Protein AF-A0A060CQA2-F1 (afdb_monomer)

Nearest PDB structures (foldseek):
  8gf6-assembly1_A  TM=9.950E-01  e=9.435E-06  Methanosarcina acetivorans C2A
  1e6y-assembly1_A  TM=1.004E+00  e=2.343E-05  Methanosarcina barkeri
  8gf5-assembly1_A  TM=1.000E+00  e=2.196E-05  Methanosarcina acetivorans C2A
  1e6v-assembly1_A  TM=1.004E+00  e=6.443E-04  Methanopyrus kandleri

Radius of gyration: 12.33 Å; Cα contacts (8 Å, |Δi|>4): 62; chains: 1; bounding box: 27×22×30 Å

Sequence (66 aa):
YENYPTALEDHFGGSQRATVVSTATAAACAITTGNSNAGLSAWYLSMYLHKEAHGRLGFFGYDLQD

pLDDT: mean 98.45, std 0.46, range [95.88, 98.88]

Secondary structure (DSSP, 8-state):
-TT-HHHHHHT-SHHHHHHHHHHHHHHHHHHHHT-HHHHHHHHHHHHHHHHHHHT--SSTTGGGG-

Foldseek 3Di:
DVVDVVVCVVPVFLQVVLVVQLQVQLVVQCVVPVDNVSSVVRSLVSQVCSCVVPVDHGPDCSVVVD

Solvent-accessible surface area (backbone atoms only — not comparable to full-atom values): 3620 Å² total; per-residue (Å²): 87,88,92,38,61,68,59,34,58,74,46,62,50,41,43,58,47,45,53,54,54,17,51,53,44,13,48,53,41,16,68,75,66,75,32,67,69,58,8,52,52,36,25,34,51,39,50,56,51,46,28,69,75,66,78,48,47,48,61,94,72,62,62,77,90,84

Structure (mmCIF, N/CA/C/O backbone):
data_AF-A0A060CQA2-F1
#
_entry.id   AF-A0A060CQA2-F1
#
loop_
_atom_site.group_PDB
_atom_site.id
_atom_site.type_symbol
_atom_site.label_atom_id
_atom_site.label_alt_id
_atom_site.label_comp_id
_atom_site.label_asym_id
_atom_site.label_entity_id
_atom_site.label_seq_id
_atom_site.pdbx_PDB_ins_code
_atom_site.Cartn_x
_atom_site.Cartn_y
_atom_site.Cartn_z
_atom_site.occupancy
_atom_site.B_iso_or_equiv
_atom_site.auth_seq_id
_atom_site.auth_comp_id
_atom_site.auth_asym_id
_atom_site.auth_atom_id
_atom_site.pdbx_PDB_model_num
ATOM 1 N N . TYR A 1 1 ? -10.565 -5.861 2.389 1.00 97.44 1 TYR A N 1
ATOM 2 C CA . TYR A 1 1 ? -10.741 -5.102 3.642 1.00 97.44 1 TYR A CA 1
ATOM 3 C C . TYR A 1 1 ? -12.153 -4.552 3.791 1.00 97.44 1 TYR A C 1
ATOM 5 O O . TYR A 1 1 ? -12.744 -4.785 4.828 1.00 97.44 1 TYR A O 1
ATOM 13 N N . GLU A 1 2 ? -1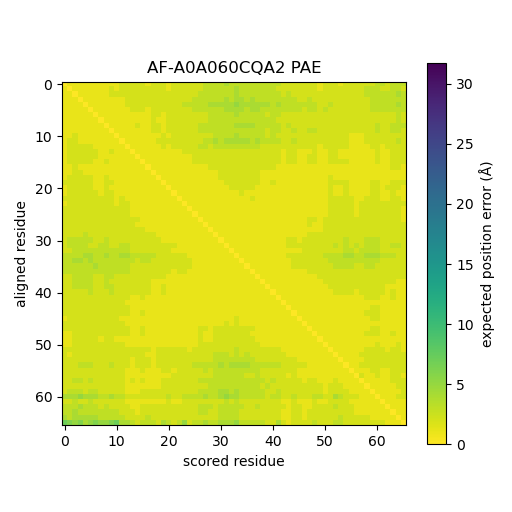2.729 -3.897 2.779 1.00 97.88 2 GLU A N 1
ATOM 14 C CA . GLU A 1 2 ? -14.072 -3.288 2.881 1.00 97.88 2 GLU A CA 1
ATOM 15 C C . GLU A 1 2 ? -15.205 -4.301 3.119 1.00 97.88 2 GLU A C 1
ATOM 17 O O . GLU A 1 2 ? -16.055 -4.087 3.974 1.00 97.88 2 GLU A O 1
ATOM 22 N N . ASN A 1 3 ? -15.179 -5.438 2.417 1.00 98.38 3 ASN A N 1
ATOM 23 C CA . ASN A 1 3 ? -16.227 -6.464 2.527 1.00 98.38 3 ASN A CA 1
ATOM 24 C C . ASN A 1 3 ? -16.091 -7.375 3.758 1.00 98.38 3 ASN A C 1
ATOM 26 O O . ASN A 1 3 ? -17.025 -8.097 4.093 1.00 98.38 3 ASN A O 1
ATOM 30 N N . TYR A 1 4 ? -14.926 -7.375 4.413 1.00 98.06 4 TYR A N 1
ATOM 31 C CA . TYR A 1 4 ? -14.607 -8.288 5.513 1.00 98.06 4 TYR A CA 1
ATOM 32 C C . TYR A 1 4 ? -14.016 -7.490 6.680 1.00 98.06 4 TYR A C 1
ATOM 34 O O . TYR A 1 4 ? -12.792 -7.335 6.746 1.00 98.06 4 TYR A O 1
ATOM 42 N N . PRO A 1 5 ? -14.863 -6.976 7.593 1.00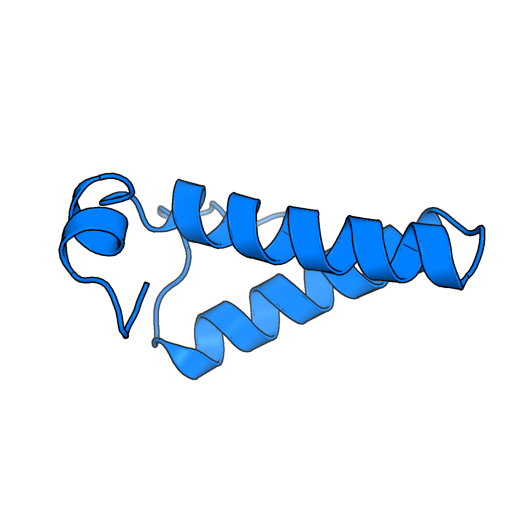 97.88 5 PRO A N 1
ATOM 43 C CA . PRO A 1 5 ? -14.428 -6.096 8.678 1.00 97.88 5 PRO A CA 1
ATOM 44 C C . PRO A 1 5 ? -13.372 -6.722 9.588 1.00 97.88 5 PRO A C 1
ATOM 46 O O . PRO A 1 5 ? -12.433 -6.043 9.983 1.00 97.88 5 PRO A O 1
ATOM 49 N N . THR A 1 6 ? -13.456 -8.028 9.843 1.00 98.50 6 THR A N 1
ATOM 50 C CA . THR A 1 6 ? -12.468 -8.748 10.659 1.00 98.50 6 THR A CA 1
ATOM 51 C C . THR A 1 6 ? -11.083 -8.785 10.013 1.00 98.50 6 THR A C 1
ATOM 53 O O . THR A 1 6 ? -10.085 -8.741 10.719 1.00 98.50 6 THR A O 1
ATOM 56 N N . ALA A 1 7 ? -10.990 -8.785 8.678 1.00 98.19 7 ALA A N 1
ATOM 57 C CA . ALA A 1 7 ? -9.705 -8.664 7.987 1.00 98.19 7 ALA A CA 1
ATOM 58 C C . ALA A 1 7 ? -9.136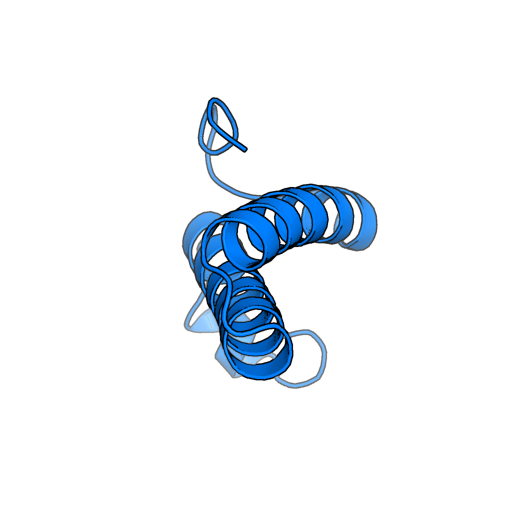 -7.236 8.070 1.00 98.19 7 ALA A C 1
ATOM 60 O O . ALA A 1 7 ? -7.921 -7.050 8.059 1.00 98.19 7 ALA A O 1
ATOM 61 N N . LEU A 1 8 ? -9.999 -6.213 8.122 1.00 98.25 8 LEU A N 1
ATOM 62 C CA . LEU A 1 8 ? -9.579 -4.828 8.361 1.00 98.25 8 LEU A CA 1
ATOM 63 C C . LEU A 1 8 ? -9.11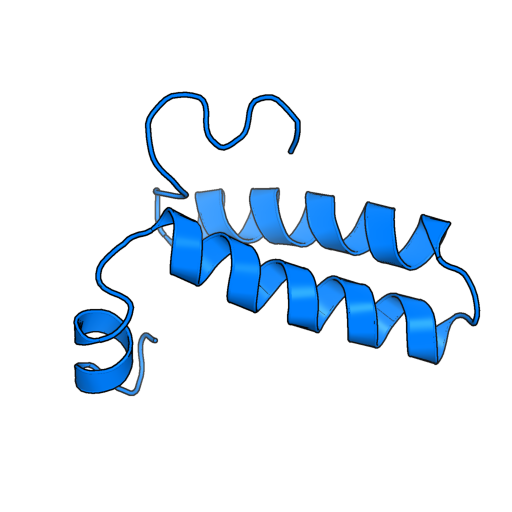8 -4.623 9.813 1.00 98.25 8 LEU A C 1
ATOM 65 O O . LEU A 1 8 ? -8.185 -3.858 10.035 1.00 98.25 8 LEU A O 1
ATOM 69 N N . GLU A 1 9 ? -9.756 -5.299 10.769 1.00 98.62 9 GLU A N 1
ATOM 70 C CA . GLU A 1 9 ? -9.383 -5.308 12.187 1.00 98.62 9 GLU A CA 1
ATOM 71 C C . GLU A 1 9 ? -8.062 -6.047 12.431 1.00 98.62 9 GLU A C 1
ATOM 73 O O . GLU A 1 9 ? -7.185 -5.509 13.097 1.00 98.62 9 GLU A O 1
ATOM 78 N N . ASP A 1 10 ? -7.880 -7.232 11.845 1.00 98.50 10 ASP A N 1
ATOM 79 C CA . ASP A 1 10 ? -6.631 -7.994 11.953 1.00 98.50 10 ASP A CA 1
ATOM 80 C C . ASP A 1 10 ? -5.452 -7.196 11.375 1.00 98.50 10 ASP A C 1
ATOM 82 O O . ASP A 1 10 ? -4.443 -6.947 12.033 1.00 98.50 10 ASP A O 1
ATOM 86 N N . HIS A 1 11 ? -5.624 -6.652 10.168 1.00 98.38 11 HIS A N 1
ATOM 87 C CA . HIS A 1 11 ? -4.678 -5.706 9.584 1.00 98.38 11 HIS A CA 1
ATOM 88 C C . HIS A 1 11 ? -5.042 -4.261 9.960 1.00 98.38 11 HIS A C 1
ATOM 90 O O . HIS A 1 11 ? -5.216 -3.410 9.080 1.00 98.38 11 HIS A O 1
ATOM 96 N N . PHE A 1 12 ? -5.158 -3.958 11.259 1.00 97.94 12 PHE A N 1
ATOM 97 C CA . PHE A 1 12 ? -5.559 -2.629 11.747 1.00 97.94 12 PHE A CA 1
ATOM 98 C C . PHE A 1 12 ? -4.620 -1.507 11.275 1.00 97.94 12 PHE A C 1
ATOM 100 O O . PHE A 1 12 ? -5.057 -0.378 11.019 1.00 97.94 12 PHE A O 1
ATOM 107 N N . GLY A 1 13 ? -3.331 -1.809 11.108 1.00 98.50 13 GLY A N 1
ATOM 108 C CA . GLY A 1 13 ? -2.321 -0.868 10.638 1.00 98.50 13 GLY A CA 1
ATOM 109 C C . GLY A 1 13 ? -2.450 -0.570 9.144 1.00 98.50 13 GLY A C 1
ATOM 110 O O . GLY A 1 13 ? -2.374 -1.469 8.307 1.00 98.50 13 GLY A O 1
ATOM 111 N N . GLY A 1 14 ? -2.572 0.713 8.791 1.00 98.44 14 GLY A N 1
ATOM 112 C CA . GLY A 1 14 ? -2.642 1.149 7.393 1.00 98.44 14 GLY A CA 1
ATOM 113 C C . GLY A 1 14 ? -1.432 0.717 6.557 1.00 98.44 14 GLY A C 1
ATOM 114 O O . GLY A 1 14 ? -1.605 0.234 5.444 1.00 98.44 14 GLY A O 1
ATOM 115 N N . SER A 1 15 ? -0.228 0.764 7.138 1.00 98.62 15 SER A N 1
ATOM 116 C CA . SER A 1 15 ? 1.016 0.340 6.480 1.00 98.62 15 SER A CA 1
ATOM 117 C C . SER A 1 15 ? 1.003 -1.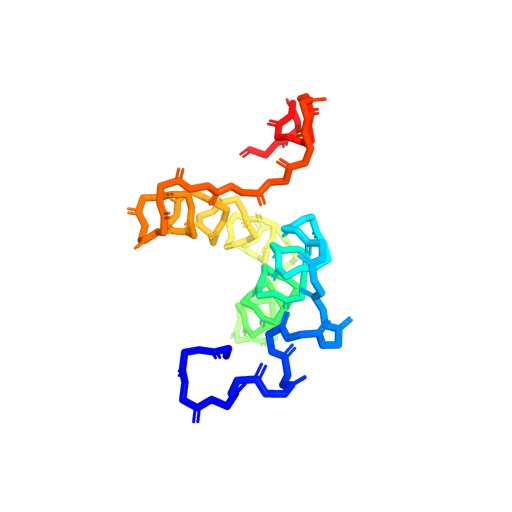130 6.073 1.00 98.62 15 SER A C 1
ATOM 119 O O . SER A 1 15 ? 1.419 -1.462 4.972 1.00 98.62 15 SER A O 1
ATOM 121 N N . GLN A 1 16 ? 0.480 -2.022 6.918 1.00 98.44 16 GLN A N 1
ATOM 122 C CA . GLN A 1 16 ? 0.371 -3.438 6.565 1.00 98.44 16 GLN A CA 1
ATOM 123 C C . GLN A 1 16 ? -0.612 -3.639 5.409 1.00 98.44 16 GLN A C 1
ATOM 125 O O . GLN A 1 16 ? -0.327 -4.385 4.474 1.00 98.44 16 GLN A O 1
ATOM 130 N N . ARG A 1 17 ? -1.752 -2.937 5.425 1.00 98.56 17 ARG A N 1
ATOM 131 C CA . ARG A 1 17 ? -2.727 -3.018 4.329 1.00 98.56 17 ARG A CA 1
ATOM 132 C C . ARG A 1 17 ? -2.174 -2.474 3.021 1.00 98.56 17 ARG A C 1
ATOM 134 O O . ARG A 1 17 ? -2.387 -3.107 1.990 1.00 98.56 17 ARG A O 1
ATOM 141 N N . ALA A 1 18 ? -1.473 -1.344 3.075 1.00 98.69 18 ALA A N 1
ATOM 142 C CA . ALA A 1 18 ? -0.778 -0.753 1.943 1.00 98.69 18 ALA A CA 1
ATOM 143 C C . ALA A 1 18 ? 0.203 -1.771 1.338 1.00 98.69 18 ALA A C 1
ATOM 145 O O . ALA A 1 18 ? -0.014 -2.191 0.202 1.00 98.69 18 ALA A O 1
ATOM 146 N N . THR A 1 19 ? 1.156 -2.283 2.132 1.00 98.56 19 THR A N 1
ATOM 147 C CA . THR A 1 19 ? 2.131 -3.308 1.716 1.00 98.56 19 THR A CA 1
ATOM 148 C C . THR A 1 19 ? 1.462 -4.523 1.072 1.00 98.56 19 THR A C 1
ATOM 150 O O . THR A 1 19 ? 1.907 -4.994 0.029 1.00 98.56 19 THR A O 1
ATOM 153 N N . VAL A 1 20 ? 0.401 -5.068 1.678 1.00 98.56 20 VAL A N 1
ATOM 154 C CA . VAL A 1 20 ? -0.255 -6.286 1.167 1.00 98.56 20 VAL A CA 1
ATOM 155 C C . VAL A 1 20 ? -0.872 -6.047 -0.214 1.00 98.56 20 VAL A C 1
ATOM 157 O O . VAL A 1 20 ? -0.704 -6.871 -1.113 1.00 98.56 20 VAL A O 1
ATOM 160 N N . VAL A 1 21 ? -1.561 -4.917 -0.403 1.00 98.50 21 VAL A N 1
ATOM 161 C CA . VAL A 1 21 ? -2.221 -4.594 -1.678 1.00 98.50 21 VAL A CA 1
ATOM 162 C C . VAL A 1 21 ? -1.194 -4.279 -2.771 1.00 98.50 21 VAL A C 1
ATOM 164 O O . VAL A 1 21 ? -1.330 -4.785 -3.890 1.00 98.50 21 VAL A O 1
ATOM 167 N N . SER A 1 22 ? -0.135 -3.521 -2.463 1.00 98.69 22 SER A N 1
ATOM 168 C CA . SER A 1 22 ? 0.920 -3.227 -3.442 1.00 98.69 22 SER A CA 1
ATOM 169 C C . SER A 1 22 ? 1.738 -4.455 -3.807 1.00 98.69 22 SER A C 1
ATOM 171 O O . SER A 1 22 ? 2.017 -4.650 -4.986 1.00 98.69 22 SER A O 1
ATOM 173 N N . THR A 1 23 ? 2.058 -5.329 -2.846 1.00 98.75 23 THR A N 1
ATOM 174 C CA . THR A 1 23 ? 2.788 -6.579 -3.117 1.00 98.75 23 THR A CA 1
ATOM 175 C C . THR A 1 23 ? 2.013 -7.460 -4.091 1.00 98.75 23 THR A C 1
ATOM 177 O O . THR A 1 23 ? 2.585 -7.949 -5.064 1.00 98.75 23 THR A O 1
ATOM 180 N N . ALA A 1 24 ? 0.704 -7.637 -3.872 1.00 98.75 24 ALA A N 1
ATOM 181 C CA . ALA A 1 24 ? -0.139 -8.432 -4.763 1.00 98.75 24 ALA A CA 1
ATOM 182 C C . ALA A 1 24 ? -0.184 -7.840 -6.183 1.00 98.75 24 ALA A C 1
ATOM 184 O O . ALA A 1 24 ? -0.040 -8.567 -7.168 1.00 98.75 24 ALA A O 1
ATOM 185 N N . THR A 1 25 ? -0.314 -6.515 -6.287 1.00 98.69 25 THR A N 1
ATOM 186 C CA . THR A 1 25 ? -0.352 -5.790 -7.567 1.00 98.69 25 THR A CA 1
ATOM 187 C C . THR A 1 25 ? 0.984 -5.875 -8.313 1.00 98.69 25 THR A C 1
ATOM 189 O O . THR A 1 25 ? 1.020 -6.196 -9.503 1.00 98.69 25 THR A O 1
ATOM 192 N N . ALA A 1 26 ? 2.095 -5.661 -7.606 1.00 98.81 26 ALA A N 1
ATOM 193 C CA . ALA A 1 26 ? 3.448 -5.758 -8.140 1.00 98.81 26 ALA A CA 1
ATOM 194 C C . ALA A 1 26 ? 3.767 -7.174 -8.631 1.00 98.81 26 ALA A C 1
ATOM 196 O O . ALA A 1 26 ? 4.279 -7.340 -9.738 1.00 98.81 26 ALA A O 1
ATOM 197 N N . ALA A 1 27 ? 3.413 -8.198 -7.846 1.00 98.81 27 ALA A N 1
ATOM 198 C CA . ALA A 1 27 ? 3.605 -9.596 -8.217 1.00 98.81 27 ALA A CA 1
ATOM 199 C C . ALA A 1 27 ? 2.798 -9.960 -9.469 1.00 98.81 27 ALA A C 1
A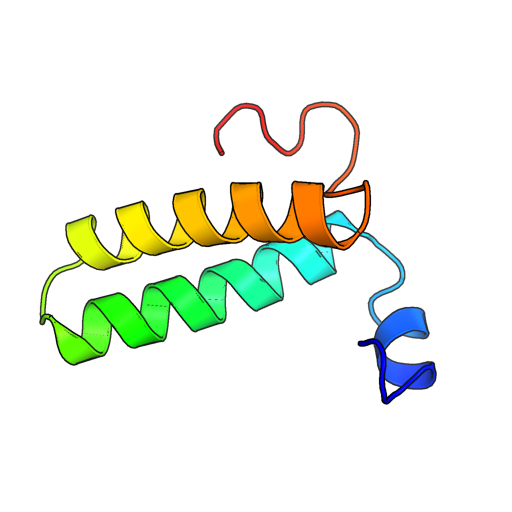TOM 201 O O . ALA A 1 27 ? 3.357 -10.522 -10.410 1.00 98.81 27 ALA A O 1
ATOM 202 N N . ALA A 1 28 ? 1.516 -9.589 -9.528 1.00 98.81 28 ALA A N 1
ATOM 203 C CA . ALA A 1 28 ? 0.676 -9.843 -10.697 1.00 98.81 28 ALA A CA 1
ATOM 204 C C . ALA A 1 28 ? 1.251 -9.191 -11.967 1.00 98.81 28 ALA A C 1
ATOM 206 O O . ALA A 1 28 ? 1.344 -9.842 -13.012 1.00 98.81 28 ALA A O 1
ATOM 207 N N . CYS A 1 29 ? 1.697 -7.935 -11.877 1.00 98.81 29 CYS A N 1
ATOM 208 C CA . CYS A 1 29 ? 2.309 -7.230 -13.001 1.00 98.81 29 CYS A CA 1
ATOM 209 C C . CYS A 1 29 ? 3.646 -7.860 -13.422 1.00 98.81 29 CYS A C 1
ATOM 211 O O . CYS A 1 29 ? 3.855 -8.116 -14.610 1.00 98.81 29 CYS A O 1
ATOM 213 N N . ALA A 1 30 ? 4.529 -8.179 -12.471 1.00 98.81 30 ALA A N 1
ATOM 214 C CA . ALA A 1 30 ? 5.820 -8.799 -12.763 1.00 98.81 30 ALA A CA 1
ATOM 215 C C . ALA A 1 30 ? 5.666 -10.188 -13.399 1.00 98.81 30 ALA A C 1
ATOM 217 O O . ALA A 1 30 ? 6.358 -10.486 -14.367 1.00 98.81 30 ALA A O 1
ATOM 218 N N . ILE A 1 31 ? 4.735 -11.015 -12.907 1.00 98.75 31 ILE A N 1
ATOM 219 C CA . ILE A 1 31 ? 4.442 -12.340 -13.477 1.00 98.75 31 ILE A CA 1
ATOM 220 C C . ILE A 1 31 ? 3.902 -12.202 -14.901 1.00 98.75 31 ILE A C 1
ATOM 222 O O . ILE A 1 31 ? 4.342 -12.916 -15.796 1.00 98.75 31 ILE A O 1
ATOM 226 N N . THR A 1 32 ? 2.980 -11.263 -15.125 1.00 98.75 32 THR A N 1
ATOM 227 C CA . THR A 1 32 ? 2.354 -11.063 -16.442 1.00 98.75 32 THR A CA 1
ATOM 228 C C . THR A 1 32 ? 3.351 -10.549 -17.477 1.00 98.75 32 THR A C 1
ATOM 230 O O . THR A 1 32 ? 3.307 -10.940 -18.639 1.00 98.75 32 THR A O 1
ATOM 233 N N . THR A 1 33 ? 4.252 -9.659 -17.066 1.00 98.75 33 THR A N 1
ATOM 234 C CA . THR A 1 33 ? 5.207 -9.004 -17.973 1.00 98.75 33 THR A CA 1
ATOM 235 C C . THR A 1 33 ? 6.554 -9.718 -18.062 1.00 98.75 33 THR A C 1
ATOM 237 O O . THR A 1 33 ? 7.338 -9.416 -18.959 1.00 98.75 33 THR A O 1
ATOM 240 N N . GLY A 1 34 ? 6.862 -10.622 -17.128 1.00 98.56 34 GLY A N 1
ATOM 241 C CA . GLY A 1 34 ? 8.198 -11.199 -16.967 1.00 98.56 34 GLY A CA 1
ATOM 242 C C . GLY A 1 34 ? 9.271 -10.163 -16.599 1.00 98.56 34 GLY A C 1
ATOM 243 O O . GLY A 1 34 ? 10.451 -10.401 -16.846 1.00 98.56 34 GLY A O 1
ATOM 244 N N . ASN A 1 35 ? 8.885 -8.999 -16.056 1.00 98.56 35 ASN A N 1
ATOM 245 C CA . ASN A 1 35 ? 9.779 -7.864 -15.824 1.00 98.56 35 ASN A CA 1
ATOM 246 C C . ASN A 1 35 ? 9.579 -7.262 -14.422 1.00 98.56 35 ASN A C 1
ATOM 248 O O . ASN A 1 35 ? 8.508 -6.758 -14.079 1.00 98.56 35 ASN A O 1
ATOM 252 N N . SER A 1 36 ? 10.640 -7.263 -13.612 1.00 98.38 36 SER A N 1
ATOM 253 C CA . SER A 1 36 ? 10.601 -6.753 -12.237 1.00 98.38 36 SER A CA 1
ATOM 254 C C . SER A 1 36 ? 10.413 -5.236 -12.148 1.00 98.38 36 SER A C 1
ATOM 256 O O . SER A 1 36 ? 9.760 -4.766 -11.221 1.00 98.38 36 SER A O 1
ATOM 258 N N . ASN A 1 37 ? 10.915 -4.460 -13.112 1.00 98.75 37 ASN A N 1
ATOM 259 C CA . ASN A 1 37 ? 10.761 -3.004 -13.127 1.00 98.75 37 ASN A CA 1
ATOM 260 C C . ASN A 1 37 ? 9.314 -2.582 -13.429 1.00 98.75 37 ASN A C 1
ATOM 262 O O . ASN A 1 37 ? 8.819 -1.600 -12.876 1.00 98.75 37 ASN A O 1
ATOM 266 N N . ALA A 1 38 ? 8.609 -3.351 -14.264 1.00 98.69 38 ALA A N 1
ATOM 267 C CA . ALA A 1 38 ? 7.170 -3.174 -14.460 1.00 98.69 38 ALA A CA 1
ATOM 268 C C . ALA A 1 38 ? 6.396 -3.487 -13.166 1.00 98.69 38 ALA A C 1
ATOM 270 O O . ALA A 1 38 ? 5.528 -2.712 -12.769 1.00 98.69 38 ALA A O 1
ATOM 271 N N . GLY A 1 39 ? 6.777 -4.554 -12.451 1.00 98.88 39 GLY A N 1
ATOM 272 C CA . GLY A 1 39 ? 6.244 -4.861 -11.120 1.00 98.88 39 GLY A CA 1
ATOM 273 C C . GLY A 1 39 ? 6.463 -3.736 -10.105 1.00 98.88 39 GLY A C 1
ATOM 274 O O . GLY A 1 39 ? 5.524 -3.345 -9.417 1.00 98.88 39 GLY A O 1
ATOM 275 N N . LEU A 1 40 ? 7.669 -3.163 -10.056 1.00 98.75 40 LEU A N 1
ATOM 276 C CA . LEU A 1 40 ? 7.975 -2.014 -9.198 1.00 98.75 40 LEU A CA 1
ATOM 277 C C . LEU A 1 40 ? 7.143 -0.779 -9.580 1.00 98.75 40 LEU A C 1
ATOM 279 O O . LEU A 1 40 ? 6.616 -0.091 -8.715 1.00 98.75 40 LEU A O 1
ATOM 283 N N . SER A 1 41 ? 6.938 -0.531 -10.874 1.00 98.75 41 SER A N 1
ATOM 284 C CA . SER A 1 41 ? 6.058 0.558 -11.325 1.00 98.75 41 SER A CA 1
ATOM 285 C C . SER A 1 41 ? 4.607 0.344 -10.865 1.00 98.75 41 SER A C 1
ATOM 287 O O . SER A 1 41 ? 3.926 1.288 -10.466 1.00 98.75 41 SER A O 1
ATOM 289 N N . ALA A 1 42 ? 4.136 -0.906 -10.871 1.00 98.81 42 ALA A N 1
ATOM 290 C CA . ALA A 1 42 ? 2.807 -1.269 -10.390 1.00 98.81 42 ALA A CA 1
ATOM 291 C C . ALA A 1 42 ? 2.673 -1.174 -8.858 1.00 98.81 42 ALA A C 1
ATOM 293 O O . ALA A 1 42 ? 1.592 -0.846 -8.367 1.00 98.81 42 ALA A O 1
ATOM 294 N N . TRP A 1 43 ? 3.757 -1.407 -8.106 1.00 98.81 43 TRP A N 1
ATOM 295 C CA . TRP A 1 43 ? 3.808 -1.143 -6.664 1.00 98.81 43 TRP A CA 1
ATOM 296 C C . TRP A 1 43 ? 3.474 0.322 -6.365 1.00 98.81 43 TRP A C 1
ATOM 298 O O . TRP A 1 43 ? 2.531 0.592 -5.621 1.00 98.81 43 TRP A O 1
ATOM 308 N N . TYR A 1 44 ? 4.196 1.255 -6.993 1.00 98.81 44 TYR A N 1
ATOM 309 C CA . TYR A 1 44 ? 4.008 2.693 -6.775 1.00 98.81 44 TYR A CA 1
ATOM 310 C C . TYR A 1 44 ? 2.617 3.162 -7.195 1.00 98.81 44 TYR A C 1
ATOM 312 O O . TYR A 1 44 ? 1.929 3.849 -6.440 1.00 98.81 44 TYR A O 1
ATOM 320 N N . LEU A 1 45 ? 2.126 2.689 -8.344 1.00 98.81 45 LEU A N 1
ATOM 321 C CA . LEU A 1 45 ? 0.755 2.977 -8.760 1.00 98.81 45 LEU A CA 1
ATOM 322 C C . LEU A 1 45 ? -0.274 2.477 -7.731 1.00 98.81 45 LEU A C 1
ATOM 324 O O . LEU A 1 45 ? -1.234 3.184 -7.423 1.00 98.81 45 LEU A O 1
ATOM 328 N N . SER A 1 46 ? -0.071 1.282 -7.170 1.00 98.81 46 SER A N 1
ATOM 329 C CA . SER A 1 46 ? -0.946 0.751 -6.125 1.00 98.81 46 SER A CA 1
ATOM 330 C C . SER A 1 46 ? -0.932 1.614 -4.862 1.00 98.81 46 SER A C 1
ATOM 332 O O . SER A 1 46 ? -1.975 1.717 -4.218 1.00 98.81 46 SER A O 1
ATOM 334 N N . MET A 1 47 ? 0.202 2.216 -4.496 1.00 98.81 47 MET A N 1
ATOM 335 C CA . MET A 1 47 ? 0.302 3.122 -3.347 1.00 98.81 47 MET A CA 1
ATOM 336 C C . MET A 1 47 ? -0.505 4.402 -3.575 1.00 98.81 47 MET A C 1
ATOM 338 O O . MET A 1 47 ? -1.328 4.759 -2.727 1.00 98.81 47 MET A O 1
ATOM 342 N N . TYR A 1 48 ? -0.372 5.032 -4.747 1.00 98.69 48 TYR A N 1
ATOM 343 C CA . TYR A 1 48 ? -1.152 6.225 -5.098 1.00 98.69 48 TYR A CA 1
ATOM 344 C C . TYR A 1 48 ? -2.656 5.947 -5.095 1.00 98.69 48 TYR A C 1
ATOM 346 O O . TYR A 1 48 ? -3.421 6.672 -4.461 1.00 98.69 48 TYR A O 1
ATOM 354 N N . LEU A 1 49 ? -3.089 4.855 -5.729 1.00 98.75 49 LEU A N 1
ATOM 355 C CA . LEU A 1 49 ? -4.508 4.504 -5.780 1.00 98.75 49 LEU A CA 1
ATOM 356 C C . LEU A 1 49 ? -5.073 4.143 -4.402 1.00 98.75 49 LEU A C 1
ATOM 358 O O . LEU A 1 49 ? -6.199 4.522 -4.096 1.00 98.75 49 LEU A O 1
ATOM 362 N N . HIS A 1 50 ? -4.307 3.455 -3.550 1.00 98.69 50 HIS A N 1
ATOM 363 C CA . HIS A 1 50 ? -4.742 3.135 -2.187 1.00 98.69 50 HIS A CA 1
ATOM 364 C C . HIS A 1 50 ? -4.953 4.411 -1.360 1.00 98.69 50 HIS A C 1
ATOM 366 O O . HIS A 1 50 ? -5.960 4.529 -0.654 1.00 98.69 50 HIS A O 1
ATOM 372 N N . LYS A 1 51 ? -4.025 5.374 -1.474 1.00 98.62 51 LYS A N 1
ATOM 373 C CA . LYS A 1 51 ? -4.103 6.670 -0.789 1.00 98.62 51 LYS A CA 1
ATOM 374 C C . LYS A 1 51 ? -5.361 7.434 -1.190 1.00 98.62 51 LYS A C 1
ATOM 376 O O . LYS A 1 51 ? -6.103 7.860 -0.307 1.00 98.62 51 LYS A O 1
ATOM 381 N N . GLU A 1 52 ? -5.636 7.531 -2.489 1.00 98.69 52 GLU A N 1
ATOM 382 C CA . GLU A 1 52 ? -6.817 8.233 -3.006 1.00 98.69 52 GLU A CA 1
ATOM 383 C C . GLU A 1 52 ? -8.129 7.501 -2.689 1.00 98.69 52 GLU A C 1
ATOM 385 O O . GLU A 1 52 ? -9.109 8.132 -2.301 1.00 98.69 52 GLU A O 1
ATOM 390 N N . ALA A 1 53 ? -8.156 6.168 -2.771 1.00 98.25 53 ALA A N 1
ATOM 391 C CA . ALA A 1 53 ? -9.367 5.386 -2.514 1.00 98.25 53 ALA A CA 1
ATOM 392 C C . ALA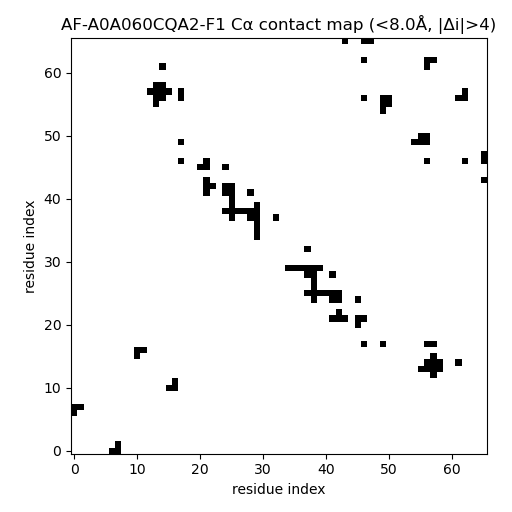 A 1 53 ? -9.857 5.485 -1.060 1.00 98.25 53 ALA A C 1
ATOM 394 O O . ALA A 1 53 ? -11.060 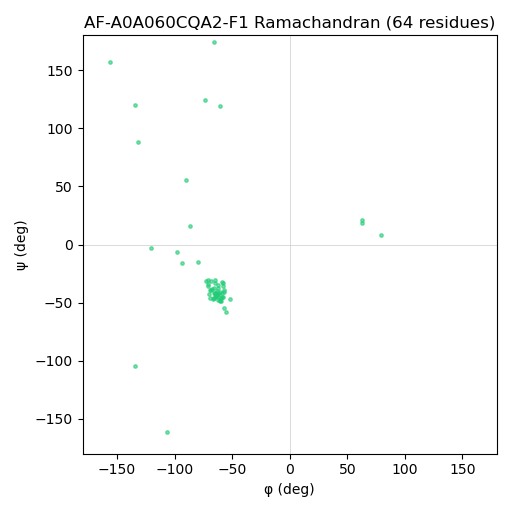5.433 -0.803 1.00 98.25 53 ALA A O 1
ATOM 395 N N . HIS A 1 54 ? -8.940 5.616 -0.095 1.00 97.88 54 HIS A N 1
ATOM 396 C CA . HIS A 1 54 ? -9.281 5.550 1.329 1.00 97.88 54 HIS A CA 1
ATOM 397 C C . HIS A 1 54 ? -8.937 6.812 2.128 1.00 97.88 54 HIS A C 1
ATOM 399 O O . HIS A 1 54 ? -9.199 6.841 3.335 1.00 97.88 54 HIS A O 1
ATOM 405 N N . GLY A 1 55 ? -8.322 7.826 1.514 1.00 98.31 55 GLY A N 1
ATOM 406 C CA . GLY A 1 55 ? -7.851 9.040 2.192 1.00 98.31 55 GLY A CA 1
ATOM 407 C C . GLY A 1 55 ? -6.771 8.780 3.249 1.00 98.31 55 GLY A C 1
ATOM 408 O O . GLY A 1 55 ? -6.577 9.587 4.157 1.00 98.31 55 GLY A O 1
ATOM 409 N N . ARG A 1 56 ? -6.114 7.616 3.192 1.00 98.12 56 ARG A N 1
ATOM 410 C CA . ARG A 1 56 ? -5.068 7.174 4.124 1.00 98.12 56 ARG A CA 1
ATOM 411 C C . ARG A 1 56 ? -4.173 6.138 3.456 1.00 98.12 56 ARG A C 1
ATOM 413 O O . ARG A 1 56 ? -4.616 5.430 2.557 1.00 98.12 56 ARG A O 1
ATOM 420 N N . LEU A 1 57 ? -2.956 5.996 3.971 1.00 98.44 57 LEU A N 1
ATOM 421 C CA . LEU A 1 57 ? -2.026 4.948 3.559 1.00 98.44 57 LEU A CA 1
ATOM 422 C C . LEU A 1 57 ? -1.386 4.292 4.791 1.00 98.44 57 LEU A C 1
ATOM 424 O O . LEU A 1 57 ? -2.055 3.522 5.477 1.00 98.44 57 LEU A O 1
ATOM 428 N N . GLY A 1 58 ? -0.126 4.613 5.092 1.00 98.38 58 GLY A N 1
ATOM 429 C CA . GLY A 1 58 ? 0.621 4.105 6.236 1.00 98.38 58 GLY A CA 1
ATOM 430 C C . GLY A 1 58 ? 0.830 5.125 7.353 1.00 98.38 58 GLY A C 1
ATOM 431 O O . GLY A 1 58 ? 0.118 6.124 7.453 1.00 98.38 58 GLY A O 1
ATOM 432 N N . PHE A 1 59 ? 1.802 4.846 8.221 1.00 98.31 59 PHE A N 1
ATOM 433 C CA . PHE A 1 59 ? 2.261 5.789 9.240 1.00 98.31 59 PHE A CA 1
ATOM 434 C C . PHE A 1 59 ? 2.936 7.028 8.612 1.00 98.31 59 PHE A C 1
ATOM 436 O O . PHE A 1 59 ? 3.158 7.105 7.406 1.00 98.31 59 PHE A O 1
ATOM 443 N N . PHE A 1 60 ? 3.282 8.013 9.441 1.00 98.19 60 PHE A N 1
ATOM 444 C CA . PHE A 1 60 ? 3.952 9.235 8.992 1.00 98.19 60 PHE A CA 1
ATOM 445 C C . PHE A 1 60 ? 5.318 8.965 8.332 1.00 98.19 60 PHE A C 1
ATOM 447 O O . PHE A 1 60 ? 6.234 8.468 8.983 1.00 98.19 60 PHE A O 1
ATOM 454 N N . GLY A 1 61 ? 5.470 9.333 7.058 1.00 97.56 61 GLY A N 1
ATOM 455 C CA . GLY A 1 61 ? 6.692 9.079 6.287 1.00 97.56 61 GLY A CA 1
ATOM 456 C C . GLY A 1 61 ? 6.814 7.648 5.755 1.00 97.56 61 GLY A C 1
ATOM 457 O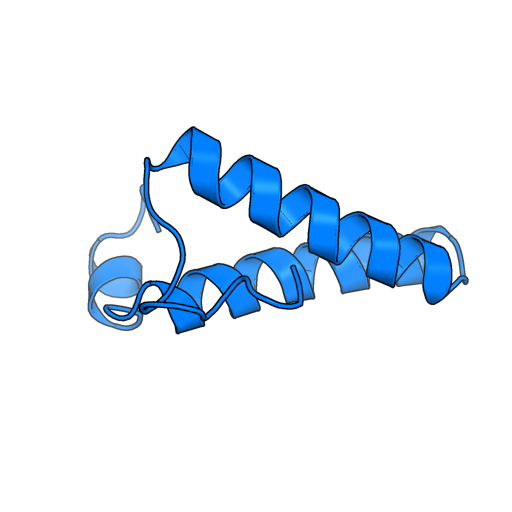 O . GLY A 1 61 ? 7.866 7.298 5.227 1.00 97.56 61 GLY A O 1
ATOM 458 N N . TYR A 1 62 ? 5.761 6.829 5.878 1.00 98.38 62 TYR A N 1
ATOM 459 C CA . TYR A 1 62 ? 5.712 5.496 5.274 1.00 98.38 62 TYR A CA 1
ATOM 460 C C . TYR A 1 62 ? 5.924 5.556 3.755 1.00 98.38 62 TYR A C 1
ATOM 462 O O . TYR A 1 62 ? 6.682 4.751 3.229 1.00 98.38 62 TYR A O 1
ATOM 470 N N . ASP A 1 63 ? 5.328 6.550 3.090 1.00 97.88 63 ASP A N 1
ATOM 471 C CA . ASP A 1 63 ? 5.363 6.750 1.638 1.00 97.88 63 ASP A CA 1
ATOM 472 C C . ASP A 1 63 ? 6.568 7.553 1.133 1.00 97.88 63 ASP A C 1
ATOM 474 O O . ASP A 1 63 ? 6.555 8.023 0.006 1.00 97.88 63 ASP A O 1
ATOM 478 N N . LEU A 1 64 ? 7.639 7.734 1.918 1.00 98.50 64 LEU A N 1
ATOM 479 C CA . LEU A 1 64 ? 8.809 8.492 1.438 1.00 98.50 64 LEU A CA 1
ATOM 480 C C . LEU A 1 64 ? 9.414 7.890 0.156 1.00 98.50 64 LEU A C 1
ATOM 482 O O . LEU A 1 64 ? 9.966 8.610 -0.673 1.00 98.50 64 LEU A O 1
ATOM 486 N N . GLN A 1 65 ? 9.347 6.566 0.034 1.00 97.88 65 GLN A N 1
ATOM 487 C CA . GLN A 1 65 ? 9.871 5.817 -1.104 1.00 97.88 65 GLN A CA 1
ATOM 488 C C . GLN A 1 65 ? 8.802 5.470 -2.146 1.00 97.88 65 GLN A C 1
ATOM 490 O O . GLN A 1 65 ? 9.173 4.884 -3.161 1.00 97.88 65 GLN A O 1
ATOM 495 N N . ASP A 1 66 ? 7.526 5.761 -1.866 1.00 95.88 66 ASP A N 1
ATOM 496 C CA . ASP A 1 66 ? 6.357 5.279 -2.609 1.00 95.88 66 ASP A CA 1
ATOM 497 C C . ASP A 1 66 ? 5.705 6.386 -3.452 1.00 95.88 66 ASP A C 1
ATOM 499 O O . ASP A 1 66 ? 5.448 6.143 -4.652 1.00 95.88 66 ASP A O 1
#

Mean predicted aligned error: 1.72 Å